Protein AF-A0A6A9T033-F1 (afdb_monomer)

pLDDT: mean 89.32, std 14.04, range [34.78, 98.56]

Sequence (158 aa):
MEAPARTGVEVETGFPGGNARLCEREDGRVRLAPETRDSTREWFYWNAAITATTAGERLIEFGDREVVGPLGPAVCAGEEWSWLGPEARVDASAFRYDFDAGERVRFAFAPPYQRADFERWYDAHASNGRLHRETLTTSECGRSVPLVRIGSGRATSS

Nearest PDB structures (foldseek):
  4b6z-assembly1_A  TM=7.787E-01  e=1.238E-06  Burkholderia cenocepacia
  3k2k-assembly1_A  TM=7.950E-01  e=2.296E-06  Burkholderia mallei ATCC 23344
  4b6z-assembly2_B  TM=7.888E-01  e=2.052E-06  Burkholderia cenocepacia
  4b6z-assembly3_C  TM=7.804E-01  e=6.309E-06  Burkholderia cenocepacia
  4b6z-assembly4_D  TM=7.706E-01  e=6.673E-06  Burkholderia cenocepacia

Structure (mmCIF, N/CA/C/O backbone):
data_AF-A0A6A9T033-F1
#
_entry.id   AF-A0A6A9T033-F1
#
loop_
_atom_site.group_PDB
_atom_site.id
_atom_site.type_symbol
_atom_site.label_atom_id
_atom_site.label_alt_id
_atom_site.label_comp_id
_atom_site.label_asym_id
_atom_site.label_entity_id
_atom_site.label_seq_id
_atom_site.pdbx_PDB_ins_code
_atom_site.Cartn_x
_atom_site.Cartn_y
_atom_site.Cartn_z
_atom_site.occupancy
_atom_site.B_iso_or_equiv
_atom_site.auth_seq_id
_atom_site.auth_comp_id
_atom_site.auth_asym_id
_atom_site.auth_atom_id
_atom_site.pdbx_PDB_model_num
ATOM 1 N N . MET A 1 1 ? -12.309 -28.692 18.032 1.00 37.31 1 MET A N 1
ATOM 2 C CA . MET A 1 1 ? -12.005 -27.460 18.784 1.00 37.31 1 MET A CA 1
ATOM 3 C C . MET A 1 1 ? -11.910 -26.364 17.746 1.00 37.31 1 MET A C 1
ATOM 5 O O . MET A 1 1 ? -10.934 -26.324 17.012 1.00 37.31 1 MET A O 1
ATOM 9 N N . GLU A 1 2 ? -12.998 -25.625 17.562 1.00 34.78 2 GLU A N 1
ATOM 10 C CA . GLU A 1 2 ? -13.096 -24.560 16.563 1.00 34.78 2 GLU A CA 1
ATOM 11 C C . GLU A 1 2 ? -12.364 -23.332 17.105 1.00 34.78 2 GLU A C 1
ATOM 13 O O . GLU A 1 2 ? -12.539 -22.980 18.274 1.00 34.78 2 GLU A O 1
ATOM 18 N N . ALA A 1 3 ? -11.472 -22.744 16.307 1.00 40.19 3 ALA A N 1
ATOM 19 C CA . ALA A 1 3 ? -10.796 -21.511 16.689 1.00 40.19 3 ALA A CA 1
ATOM 20 C C . ALA A 1 3 ? -11.855 -20.415 16.918 1.00 40.19 3 ALA A C 1
ATOM 22 O O . ALA A 1 3 ? -12.835 -20.374 16.172 1.00 40.19 3 ALA A O 1
ATOM 23 N N . PRO A 1 4 ? -11.697 -19.536 17.925 1.00 40.81 4 PRO A N 1
ATOM 24 C CA . PRO A 1 4 ? -12.643 -18.448 18.129 1.00 40.81 4 PRO A CA 1
ATOM 25 C C . PRO A 1 4 ? -12.743 -17.619 16.844 1.00 40.81 4 PRO A C 1
ATOM 27 O O . PRO A 1 4 ? -11.726 -17.315 16.214 1.00 40.81 4 PRO A O 1
ATOM 30 N N . ALA A 1 5 ? -13.970 -17.280 16.443 1.00 48.91 5 ALA A N 1
ATOM 31 C CA . ALA A 1 5 ? -14.210 -16.403 15.307 1.00 48.91 5 ALA A CA 1
ATOM 32 C C . ALA A 1 5 ? -13.413 -15.105 15.510 1.00 48.91 5 ALA A C 1
ATOM 34 O O . ALA A 1 5 ? -13.542 -14.439 16.537 1.00 48.91 5 ALA A O 1
ATOM 35 N N . ARG A 1 6 ? -12.539 -14.771 14.555 1.00 54.66 6 ARG A N 1
ATOM 36 C CA . ARG A 1 6 ? -11.718 -13.556 14.598 1.00 54.66 6 ARG A CA 1
ATOM 37 C C . ARG A 1 6 ? -12.607 -12.348 14.30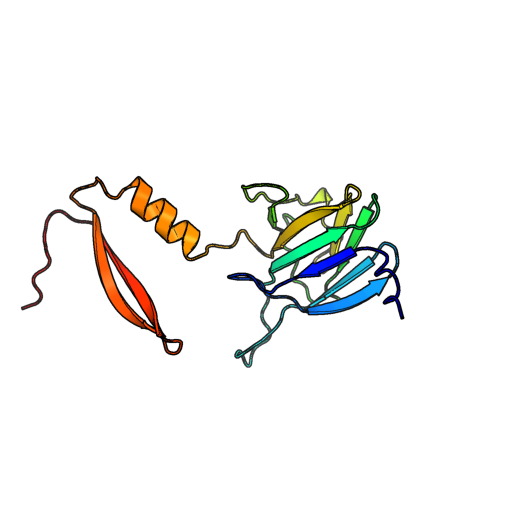6 1.00 54.66 6 ARG A C 1
ATOM 39 O O . ARG A 1 6 ? -12.703 -11.918 13.164 1.00 54.66 6 ARG A O 1
ATOM 46 N N . THR A 1 7 ? -13.287 -11.807 15.307 1.00 58.09 7 THR A N 1
ATOM 47 C CA . THR A 1 7 ? -14.209 -10.681 15.102 1.00 58.09 7 THR A CA 1
ATOM 48 C C . THR A 1 7 ? -13.455 -9.389 14.758 1.00 58.09 7 THR A C 1
ATOM 50 O O . THR A 1 7 ? -12.363 -9.131 15.273 1.00 58.09 7 THR A O 1
ATOM 53 N N . GLY A 1 8 ? -14.005 -8.585 13.845 1.00 79.62 8 GLY A N 1
ATOM 54 C CA . GLY A 1 8 ? -13.635 -7.182 13.629 1.00 79.62 8 GLY A CA 1
ATOM 55 C C . GLY A 1 8 ? -13.033 -6.883 12.253 1.00 79.62 8 GLY A C 1
ATOM 56 O O . GLY A 1 8 ? -13.671 -6.207 11.449 1.00 79.62 8 GLY A O 1
ATOM 57 N N . VAL A 1 9 ? -11.817 -7.371 11.977 1.00 87.50 9 VAL A N 1
ATOM 58 C CA . VAL A 1 9 ? -11.049 -7.144 10.726 1.00 87.50 9 VAL A CA 1
ATOM 59 C C . VAL A 1 9 ? -10.103 -8.327 10.422 1.00 87.50 9 VAL A C 1
ATOM 61 O O . VAL A 1 9 ? -10.204 -9.358 11.046 1.00 87.50 9 VAL A O 1
ATOM 64 N N . GLU A 1 10 ? -9.149 -8.279 9.508 1.00 93.62 10 GLU A N 1
ATOM 65 C CA . GLU A 1 10 ? -8.042 -9.239 9.362 1.00 93.62 10 GLU A CA 1
ATOM 66 C C . GLU A 1 10 ? -6.924 -8.484 8.675 1.00 93.62 10 GLU A C 1
ATOM 68 O O . GLU A 1 10 ? -7.198 -7.792 7.705 1.00 93.62 10 GLU A O 1
ATOM 73 N N . VAL A 1 11 ? -5.695 -8.565 9.185 1.00 95.06 11 VAL A N 1
ATOM 74 C CA . VAL A 1 11 ? -4.575 -7.788 8.648 1.00 95.06 11 VAL A CA 1
ATOM 75 C C . VAL A 1 11 ? -3.549 -8.736 8.054 1.00 95.06 11 VAL A C 1
ATOM 77 O O . VAL A 1 11 ? -3.078 -9.647 8.734 1.00 95.06 11 VAL A O 1
ATOM 80 N N . GLU A 1 12 ? -3.186 -8.501 6.800 1.00 95.88 12 GLU A N 1
ATOM 81 C CA . GLU A 1 12 ? -2.203 -9.287 6.064 1.00 95.88 12 GLU A CA 1
ATOM 82 C C . GLU A 1 12 ? -1.128 -8.396 5.446 1.00 95.88 12 GLU A C 1
ATOM 84 O O . GLU A 1 12 ? -1.406 -7.308 4.940 1.00 95.88 12 GLU A O 1
ATOM 89 N N . THR A 1 13 ? 0.110 -8.891 5.443 1.00 95.62 13 THR A N 1
ATOM 90 C CA . THR A 1 13 ? 1.279 -8.215 4.850 1.00 95.62 13 THR A CA 1
ATOM 91 C C . THR A 1 13 ? 2.191 -9.166 4.071 1.00 95.62 13 THR A C 1
ATOM 93 O O . THR A 1 13 ? 3.233 -8.753 3.563 1.00 95.62 13 THR A O 1
ATOM 96 N N . GLY A 1 14 ? 1.794 -10.438 3.930 1.00 93.50 14 GLY A N 1
ATOM 97 C CA . GLY A 1 14 ? 2.546 -11.516 3.272 1.00 93.50 14 GLY A CA 1
ATOM 98 C C . GLY A 1 14 ? 2.550 -11.455 1.741 1.00 93.50 14 GLY A C 1
ATOM 99 O O . GLY A 1 14 ? 2.493 -12.485 1.079 1.00 93.50 14 GLY A O 1
ATOM 100 N N . PHE A 1 15 ? 2.586 -10.256 1.170 1.00 92.19 15 PHE A N 1
ATOM 101 C CA . PHE A 1 15 ? 2.606 -10.008 -0.270 1.00 92.19 15 PHE A CA 1
ATOM 102 C C . PHE A 1 15 ? 3.765 -9.063 -0.631 1.00 92.19 15 PHE A C 1
ATOM 104 O O . PHE A 1 15 ? 4.321 -8.401 0.254 1.00 92.19 15 PHE A O 1
ATOM 111 N N . PRO A 1 16 ? 4.178 -8.977 -1.913 1.00 91.50 16 PRO A N 1
ATOM 112 C CA . PRO A 1 16 ? 5.259 -8.084 -2.323 1.00 91.50 16 PRO A CA 1
ATOM 113 C C . PRO A 1 16 ? 5.026 -6.652 -1.834 1.00 91.50 16 PRO A C 1
ATOM 115 O O . PRO A 1 16 ? 3.938 -6.114 -1.980 1.00 91.50 16 PRO A O 1
ATOM 118 N N . GLY A 1 17 ? 6.032 -6.032 -1.220 1.00 91.31 17 GLY A N 1
ATOM 119 C CA . GLY A 1 17 ? 5.917 -4.666 -0.701 1.00 91.31 17 GLY A CA 1
ATOM 120 C C . GLY A 1 17 ? 5.020 -4.490 0.531 1.00 91.31 17 GLY A C 1
ATOM 121 O O . GLY A 1 17 ? 4.933 -3.362 1.010 1.00 91.31 17 GLY A O 1
ATOM 122 N N . GLY A 1 18 ? 4.395 -5.547 1.062 1.00 94.88 18 GLY A N 1
ATOM 123 C CA . GLY A 1 18 ? 3.681 -5.504 2.338 1.00 94.88 18 GLY A CA 1
ATOM 124 C C . GLY A 1 18 ? 4.640 -5.208 3.493 1.00 94.88 18 GLY A C 1
ATOM 125 O O . GLY A 1 18 ? 5.742 -5.763 3.546 1.00 94.88 18 GLY A O 1
ATOM 126 N N . ASN A 1 19 ? 4.243 -4.308 4.389 1.00 95.12 19 ASN A N 1
ATOM 127 C CA . ASN A 1 19 ? 5.007 -3.876 5.558 1.00 95.12 19 ASN A CA 1
ATOM 128 C C . ASN A 1 19 ? 4.058 -3.272 6.600 1.00 95.12 19 ASN A C 1
ATOM 130 O O . ASN A 1 19 ? 3.607 -2.146 6.449 1.00 95.12 19 ASN A O 1
ATOM 134 N N . ALA A 1 20 ? 3.730 -4.024 7.638 1.00 94.75 20 ALA A N 1
ATOM 135 C CA . ALA A 1 20 ? 3.035 -3.544 8.825 1.00 94.75 20 ALA A CA 1
ATOM 136 C C . ALA A 1 20 ? 2.969 -4.696 9.825 1.00 94.75 20 ALA A C 1
ATOM 138 O O . ALA A 1 20 ? 2.946 -5.869 9.445 1.00 94.75 20 ALA A O 1
ATOM 139 N N . ARG A 1 21 ? 2.866 -4.351 11.099 1.00 93.12 21 ARG A N 1
ATOM 140 C CA . ARG A 1 21 ? 2.554 -5.270 12.183 1.00 93.12 21 ARG A CA 1
ATOM 141 C C . ARG A 1 21 ? 1.247 -4.838 12.826 1.00 93.12 21 ARG A C 1
ATOM 143 O O . ARG A 1 21 ? 1.089 -3.663 13.148 1.00 93.12 21 ARG A O 1
ATOM 150 N N . LEU A 1 22 ? 0.344 -5.791 13.040 1.00 94.69 22 LEU A N 1
ATOM 151 C CA . LEU A 1 22 ? -0.829 -5.591 13.886 1.00 94.69 22 LEU A CA 1
ATOM 152 C C . LEU A 1 22 ? -0.378 -5.551 15.351 1.00 94.69 22 LEU A C 1
ATOM 154 O O . LEU A 1 22 ? 0.179 -6.527 15.849 1.00 94.69 22 LEU A O 1
ATOM 158 N N . CYS A 1 23 ? -0.588 -4.417 16.012 1.00 93.62 23 CYS A N 1
ATOM 159 C CA . CYS A 1 23 ? -0.238 -4.213 17.417 1.00 93.62 23 CYS A CA 1
ATOM 160 C C . CYS A 1 23 ? -1.429 -4.498 18.333 1.00 93.62 23 CYS A C 1
ATOM 162 O O . CYS A 1 23 ? -1.271 -5.146 19.362 1.00 93.62 23 CYS A O 1
ATOM 164 N N . GLU A 1 24 ? -2.613 -4.017 17.957 1.00 92.81 24 GLU A N 1
ATOM 165 C CA . GLU A 1 24 ? -3.822 -4.105 18.771 1.00 92.81 24 GLU A CA 1
ATOM 166 C C . GLU A 1 24 ? -5.059 -4.124 17.880 1.00 92.81 24 GLU A C 1
ATOM 168 O O . GLU A 1 24 ? -5.047 -3.610 16.753 1.00 92.81 24 GLU A O 1
ATOM 173 N N . ARG A 1 25 ? -6.120 -4.752 18.384 1.00 90.38 25 ARG A N 1
ATOM 174 C CA . ARG A 1 25 ? -7.360 -4.911 17.649 1.00 90.38 25 ARG A CA 1
ATOM 175 C C . ARG A 1 25 ? -8.555 -4.919 18.589 1.00 90.38 25 ARG A C 1
ATOM 177 O O . ARG A 1 25 ? -8.679 -5.811 19.422 1.00 90.38 25 ARG A O 1
ATOM 184 N N . GLU A 1 26 ? -9.421 -3.938 18.397 1.00 86.88 26 GLU A N 1
ATOM 185 C CA . GLU A 1 26 ? -10.641 -3.714 19.167 1.00 86.88 26 GLU A CA 1
ATOM 186 C C . GLU A 1 26 ? -11.805 -3.496 18.190 1.00 86.88 26 GLU A C 1
ATOM 188 O O . GLU A 1 26 ? -11.599 -3.226 17.001 1.00 86.88 26 GLU A O 1
ATOM 193 N N . ASP A 1 27 ? -13.043 -3.607 18.666 1.00 80.12 27 ASP A N 1
ATOM 194 C CA . ASP A 1 27 ? -14.200 -3.280 17.833 1.00 80.12 27 ASP A CA 1
ATOM 195 C C . ASP A 1 27 ? -14.122 -1.810 17.395 1.00 80.12 27 ASP A C 1
ATOM 197 O O . ASP A 1 27 ? -14.020 -0.900 18.215 1.00 80.12 27 ASP A O 1
ATOM 201 N N . GLY A 1 28 ? -14.130 -1.571 16.082 1.00 88.50 28 GLY A N 1
ATOM 202 C CA . GLY A 1 28 ? -14.021 -0.221 15.526 1.00 88.50 28 GLY A CA 1
ATOM 203 C C . GLY A 1 28 ? -12.596 0.330 15.393 1.00 88.50 28 GLY A C 1
ATOM 204 O O . GLY A 1 28 ? -12.442 1.394 14.799 1.00 88.50 28 GLY A O 1
ATOM 205 N N . ARG A 1 29 ? -11.549 -0.354 15.885 1.00 93.81 29 ARG A N 1
ATOM 206 C CA . ARG A 1 29 ? -10.177 0.190 15.914 1.00 93.81 29 ARG A CA 1
ATOM 207 C C . ARG A 1 29 ? -9.097 -0.848 15.609 1.00 93.81 29 ARG A C 1
ATOM 209 O O . ARG A 1 29 ? -9.092 -1.964 16.128 1.00 93.81 29 ARG A O 1
ATOM 216 N N . VAL A 1 30 ? -8.135 -0.451 14.782 1.00 95.38 30 VAL A N 1
ATOM 217 C CA . VAL A 1 30 ? -6.995 -1.272 14.365 1.00 95.38 30 VAL A CA 1
ATOM 218 C C . VAL A 1 30 ? -5.715 -0.475 14.564 1.00 95.38 30 VAL A C 1
ATOM 220 O O . VAL A 1 30 ? -5.513 0.547 13.909 1.00 95.38 30 VAL A O 1
ATOM 223 N N . ARG A 1 31 ? -4.822 -0.964 15.428 1.00 96.62 31 ARG A N 1
ATOM 224 C CA . ARG A 1 31 ? -3.515 -0.339 15.632 1.00 96.62 31 ARG A CA 1
ATOM 225 C C . ARG A 1 31 ? -2.440 -1.081 14.865 1.00 96.62 31 ARG A C 1
ATOM 227 O O . ARG A 1 31 ? -2.187 -2.263 15.115 1.00 96.62 31 ARG A O 1
ATOM 234 N N . LEU A 1 32 ? -1.777 -0.374 13.963 1.00 96.56 32 LEU A N 1
ATOM 235 C CA . LEU A 1 32 ? -0.679 -0.876 13.150 1.00 96.56 32 LEU A CA 1
ATOM 236 C C . LEU A 1 32 ? 0.639 -0.200 13.536 1.00 96.56 32 LEU A C 1
ATOM 238 O O . LEU A 1 32 ? 0.675 0.849 14.168 1.00 96.56 32 LEU A O 1
ATOM 242 N N . ALA A 1 33 ? 1.752 -0.800 13.136 1.00 94.50 33 ALA A N 1
ATOM 243 C CA . ALA A 1 33 ? 3.052 -0.141 13.133 1.00 94.50 33 ALA A CA 1
ATOM 244 C C . ALA A 1 33 ? 3.843 -0.558 11.887 1.00 94.50 33 ALA A C 1
ATOM 246 O O . ALA A 1 33 ? 3.799 -1.739 11.528 1.00 94.50 33 ALA A O 1
ATOM 247 N N . PRO A 1 34 ? 4.597 0.353 11.245 1.00 93.62 34 PRO A N 1
ATOM 248 C CA . PRO A 1 34 ? 5.577 -0.029 10.234 1.00 93.62 34 PRO A CA 1
ATOM 249 C C . PRO A 1 34 ? 6.591 -1.027 10.803 1.00 93.62 34 PRO A C 1
ATOM 251 O O . PRO A 1 34 ? 7.014 -0.910 11.958 1.00 93.62 34 PRO A O 1
ATOM 254 N N . GLU A 1 35 ? 7.017 -1.993 9.994 1.00 89.06 35 GLU A N 1
ATOM 255 C CA . GLU A 1 35 ? 8.089 -2.906 10.389 1.00 89.06 35 GLU A CA 1
ATOM 256 C C . GLU A 1 35 ? 9.433 -2.373 9.904 1.00 89.06 35 GLU A C 1
ATOM 258 O O . GLU A 1 35 ? 9.626 -2.140 8.711 1.00 89.06 35 GLU A O 1
ATOM 263 N N . THR A 1 36 ? 10.399 -2.260 10.811 1.00 79.31 36 THR A N 1
ATOM 264 C CA . THR A 1 36 ? 11.776 -1.877 10.480 1.00 79.31 36 THR A CA 1
ATOM 265 C C . THR A 1 36 ? 12.570 -2.984 9.787 1.00 79.31 36 THR A C 1
ATOM 267 O O . THR A 1 36 ? 13.547 -2.672 9.117 1.00 79.31 36 THR A O 1
ATOM 270 N N . ARG A 1 37 ? 12.123 -4.249 9.855 1.00 77.06 37 ARG A N 1
ATOM 271 C CA . ARG A 1 37 ? 12.782 -5.424 9.241 1.00 77.06 37 ARG A CA 1
ATOM 272 C C . ARG A 1 37 ? 14.308 -5.371 9.412 1.00 77.06 37 ARG A C 1
ATOM 274 O O . ARG A 1 37 ? 14.775 -5.237 10.537 1.00 77.06 37 ARG A O 1
ATOM 281 N N . ASP A 1 38 ? 15.056 -5.435 8.313 1.00 73.12 38 ASP A N 1
AT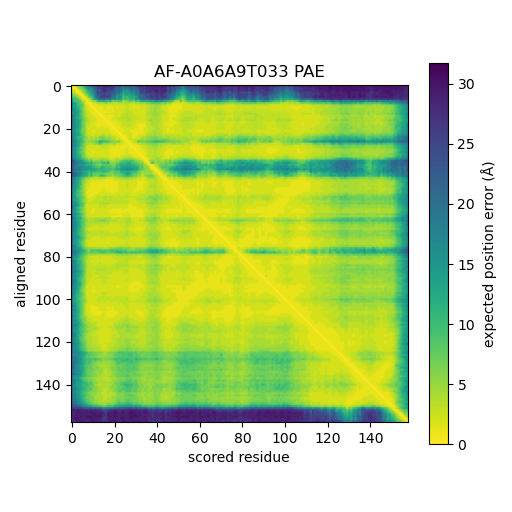OM 282 C CA . ASP A 1 38 ? 16.523 -5.445 8.290 1.00 73.12 38 ASP A CA 1
ATOM 283 C C . ASP A 1 38 ? 17.145 -4.038 8.435 1.00 73.12 38 ASP A C 1
ATOM 285 O O . ASP A 1 38 ? 18.365 -3.883 8.407 1.00 73.12 38 ASP A O 1
ATOM 289 N N . SER A 1 39 ? 16.327 -2.987 8.576 1.00 70.56 39 SER A N 1
ATOM 290 C CA . SER A 1 39 ? 16.788 -1.618 8.816 1.00 70.56 39 SER A CA 1
ATOM 291 C C . SER A 1 39 ? 16.985 -1.362 10.307 1.00 70.56 39 SER A C 1
ATOM 293 O O . SER A 1 39 ? 16.109 -1.607 11.134 1.00 70.56 39 SER A O 1
ATOM 295 N N . THR A 1 40 ? 18.116 -0.750 10.648 1.00 72.81 40 THR A N 1
ATOM 296 C CA . THR A 1 40 ? 18.405 -0.252 12.003 1.00 72.81 40 THR A CA 1
ATOM 297 C C . THR A 1 40 ? 17.732 1.087 12.309 1.00 72.81 40 THR A C 1
ATOM 299 O O . THR A 1 40 ? 17.791 1.561 13.442 1.00 72.81 40 THR A O 1
ATOM 302 N N . ARG A 1 41 ? 17.099 1.716 11.312 1.00 75.38 41 ARG A N 1
ATOM 303 C CA . ARG A 1 41 ? 16.389 2.993 11.450 1.00 75.38 41 ARG A CA 1
ATOM 304 C C . ARG A 1 41 ? 14.895 2.787 11.339 1.00 75.38 41 ARG A C 1
ATOM 306 O O . ARG A 1 41 ? 14.448 2.051 10.456 1.00 75.38 41 ARG A O 1
ATOM 313 N N . GLU A 1 42 ? 14.153 3.498 12.185 1.00 76.38 42 GLU A N 1
ATOM 314 C CA . GLU A 1 42 ? 12.705 3.619 12.069 1.00 76.38 42 GLU A CA 1
ATOM 315 C C . GLU A 1 42 ? 12.311 4.048 10.658 1.00 76.38 42 GLU A C 1
ATOM 317 O O . GLU A 1 42 ? 12.866 4.985 10.084 1.00 76.38 42 GLU A O 1
ATOM 322 N N . TRP A 1 43 ? 11.355 3.315 10.096 1.00 83.31 43 TRP A N 1
ATOM 323 C CA . TRP A 1 43 ? 10.932 3.470 8.716 1.00 83.31 43 TRP A CA 1
ATOM 324 C C . TRP A 1 43 ? 9.491 3.978 8.670 1.00 83.31 43 TRP A C 1
ATOM 326 O O . TRP A 1 43 ? 8.671 3.584 9.502 1.00 83.31 43 TRP A O 1
ATOM 336 N N . PHE A 1 44 ? 9.194 4.885 7.738 1.00 89.25 44 PHE A N 1
ATOM 337 C CA . PHE A 1 44 ? 7.879 5.527 7.612 1.00 89.25 44 PHE A CA 1
ATOM 338 C C . PHE A 1 44 ? 6.914 4.753 6.705 1.00 89.25 44 PHE A C 1
ATOM 340 O O . PHE A 1 44 ? 5.704 4.880 6.847 1.00 89.25 44 PHE A O 1
ATOM 347 N N . TYR A 1 45 ? 7.434 3.970 5.755 1.00 93.69 45 TYR A N 1
ATOM 348 C CA . TYR A 1 45 ? 6.612 3.219 4.807 1.00 93.69 45 TYR A CA 1
ATOM 349 C C . TYR A 1 45 ? 5.883 2.069 5.494 1.00 93.69 45 TYR A C 1
ATOM 351 O O . TYR A 1 45 ? 6.491 1.311 6.243 1.00 93.69 45 TYR A O 1
ATOM 359 N N . TRP A 1 46 ? 4.613 1.911 5.146 1.00 96.38 46 TRP A N 1
ATOM 360 C CA . TRP A 1 46 ? 3.770 0.791 5.528 1.00 96.38 46 TRP A CA 1
ATOM 361 C C . TRP A 1 46 ? 2.837 0.423 4.367 1.00 96.38 46 TRP A C 1
ATOM 363 O O . TRP A 1 46 ? 2.562 1.249 3.493 1.00 96.38 46 TRP A O 1
ATOM 373 N N . ASN A 1 47 ? 2.383 -0.828 4.338 1.00 97.38 47 ASN A N 1
ATOM 374 C CA . ASN A 1 47 ? 1.455 -1.380 3.355 1.00 97.38 47 ASN A CA 1
ATOM 375 C C . ASN A 1 47 ? 0.797 -2.647 3.920 1.00 97.38 47 ASN A C 1
ATOM 377 O O . ASN A 1 47 ? 1.492 -3.625 4.212 1.00 97.38 47 ASN A O 1
ATOM 381 N N . ALA A 1 48 ? -0.523 -2.628 4.073 1.00 97.56 48 ALA A N 1
ATOM 382 C CA . ALA A 1 48 ? -1.298 -3.708 4.667 1.00 97.56 48 ALA A CA 1
ATOM 383 C C . ALA A 1 48 ? -2.603 -3.942 3.903 1.00 97.56 48 ALA A C 1
ATOM 385 O O . ALA A 1 48 ? -3.246 -2.998 3.447 1.00 97.56 48 ALA A O 1
ATOM 386 N N . ALA A 1 49 ? -3.013 -5.203 3.799 1.00 97.25 49 ALA A N 1
ATOM 387 C CA . ALA A 1 49 ? -4.370 -5.561 3.412 1.00 97.25 49 ALA A CA 1
ATOM 388 C C . ALA A 1 49 ? -5.213 -5.737 4.676 1.00 97.25 49 ALA A C 1
ATOM 390 O O . ALA A 1 49 ? -4.788 -6.435 5.597 1.00 97.25 49 ALA A O 1
ATOM 391 N N . ILE A 1 50 ? -6.387 -5.116 4.711 1.00 96.56 50 ILE A N 1
ATOM 392 C CA . ILE A 1 50 ? -7.358 -5.229 5.794 1.00 96.56 50 ILE A CA 1
ATOM 393 C C . ILE A 1 50 ? -8.636 -5.837 5.222 1.00 96.56 50 ILE A C 1
ATOM 395 O O . ILE A 1 50 ? -9.157 -5.339 4.229 1.00 96.56 50 ILE A O 1
ATOM 399 N N . THR A 1 51 ? -9.126 -6.916 5.830 1.00 95.81 51 THR A N 1
ATOM 400 C CA . THR A 1 51 ? -10.416 -7.531 5.477 1.00 95.81 51 THR A CA 1
ATOM 401 C C . THR A 1 51 ? -11.399 -7.356 6.625 1.00 95.81 51 THR A C 1
ATOM 403 O O . THR A 1 51 ? -11.138 -7.860 7.711 1.00 95.81 51 THR A O 1
ATOM 406 N N . ALA A 1 52 ? -12.509 -6.649 6.443 1.00 94.19 52 ALA A N 1
ATOM 407 C CA . ALA A 1 52 ? -13.496 -6.467 7.507 1.00 94.19 52 ALA A CA 1
ATOM 408 C C . ALA A 1 52 ? -14.466 -7.655 7.567 1.00 94.19 52 ALA A C 1
ATOM 410 O O . ALA A 1 52 ? -15.004 -8.070 6.547 1.00 94.19 52 ALA A O 1
ATOM 411 N N . THR A 1 53 ? -14.739 -8.210 8.753 1.00 91.75 53 THR A N 1
ATOM 412 C CA . THR A 1 53 ? -15.749 -9.286 8.888 1.00 91.75 53 THR A CA 1
ATOM 413 C C . THR A 1 53 ? -17.169 -8.746 9.059 1.00 91.75 53 THR A C 1
ATOM 415 O O . THR A 1 53 ? -18.140 -9.491 8.973 1.00 91.75 53 THR A O 1
ATOM 418 N N . THR A 1 54 ? -17.292 -7.453 9.342 1.00 91.94 54 THR A N 1
ATOM 419 C CA . THR A 1 54 ? -18.542 -6.727 9.583 1.00 91.94 54 THR A CA 1
ATOM 420 C C . THR A 1 54 ? -18.420 -5.347 8.961 1.00 91.94 54 THR A C 1
ATOM 422 O O . THR A 1 54 ? -17.317 -4.805 8.912 1.00 91.94 54 THR A O 1
ATOM 425 N N . ALA A 1 55 ? -19.539 -4.787 8.510 1.00 94.38 55 ALA A N 1
ATOM 426 C CA . ALA A 1 55 ? -19.553 -3.455 7.923 1.00 94.38 55 ALA A CA 1
ATOM 427 C C . ALA A 1 55 ? -19.291 -2.349 8.968 1.00 94.38 55 ALA A C 1
ATOM 429 O O . ALA A 1 55 ? -19.328 -2.587 10.186 1.00 94.38 55 ALA A O 1
ATOM 430 N N . GLY A 1 56 ? -19.060 -1.135 8.480 1.00 94.50 56 GLY A N 1
ATOM 431 C CA . GLY A 1 56 ? -18.990 0.096 9.253 1.00 94.50 56 GLY A CA 1
ATOM 432 C C . GLY A 1 56 ? -17.587 0.678 9.371 1.00 94.50 56 GLY A C 1
ATOM 433 O O . GLY A 1 56 ? -16.575 0.044 9.061 1.00 94.50 56 GLY A O 1
ATOM 434 N N . GLU A 1 57 ? -17.538 1.886 9.923 1.00 96.12 57 GLU A N 1
ATOM 435 C CA . GLU A 1 57 ? -16.303 2.640 10.099 1.00 96.12 57 GLU A CA 1
ATO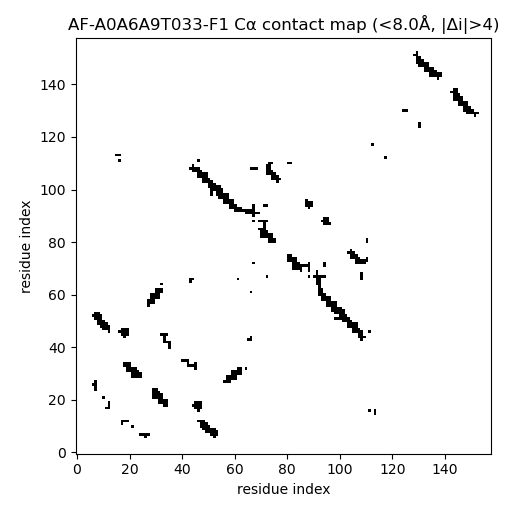M 436 C C . GLU A 1 57 ? -15.307 1.933 11.028 1.00 96.12 57 GLU A C 1
ATOM 438 O O . GLU A 1 57 ? -15.656 1.394 12.086 1.00 96.12 57 GLU A O 1
ATOM 443 N N . ARG A 1 58 ? -14.035 1.940 10.631 1.00 96.31 58 ARG A N 1
ATOM 444 C CA . ARG A 1 58 ? -12.898 1.569 11.470 1.00 96.31 58 ARG A CA 1
ATOM 445 C C . ARG A 1 58 ? -11.914 2.730 11.531 1.00 96.31 58 ARG A C 1
ATOM 447 O O . ARG A 1 58 ? -11.627 3.369 10.520 1.00 96.31 58 ARG A O 1
ATOM 454 N N . LEU A 1 59 ? -11.359 2.954 12.715 1.00 97.69 59 LEU A N 1
ATOM 455 C CA . LEU A 1 59 ? -10.192 3.795 12.935 1.00 97.69 59 LEU A CA 1
ATOM 456 C C . LEU A 1 59 ? -8.930 2.952 12.740 1.00 97.69 59 LEU A C 1
ATOM 458 O O . LEU A 1 59 ? -8.732 1.958 13.441 1.00 97.69 59 LEU A O 1
ATOM 462 N N . ILE A 1 60 ? -8.070 3.358 11.814 1.00 98.06 60 ILE A N 1
ATOM 463 C CA . ILE A 1 60 ? -6.749 2.770 11.614 1.00 98.06 60 ILE A CA 1
ATOM 464 C C . ILE A 1 60 ? -5.723 3.769 12.132 1.00 98.06 60 ILE A C 1
ATOM 466 O O . ILE A 1 60 ? -5.662 4.903 11.659 1.00 98.06 60 ILE A O 1
ATOM 470 N N . GLU A 1 61 ? -4.913 3.349 13.098 1.00 97.56 61 GLU A N 1
ATOM 471 C CA . GLU A 1 61 ? -3.960 4.222 13.784 1.00 97.56 61 GLU A CA 1
ATOM 472 C C . GLU A 1 61 ? -2.568 3.598 13.926 1.00 97.56 61 GLU A C 1
ATOM 474 O O . GLU A 1 61 ? -2.399 2.378 13.920 1.00 97.56 61 GLU A O 1
ATOM 479 N N . PHE A 1 62 ? -1.564 4.455 14.099 1.00 96.94 62 PHE A N 1
ATOM 480 C CA . PHE A 1 62 ? -0.151 4.090 14.178 1.00 96.94 62 PHE A CA 1
ATOM 481 C C . PHE A 1 62 ? 0.501 4.466 15.520 1.00 96.94 62 PHE A C 1
ATOM 483 O O . PHE A 1 62 ? 1.728 4.497 15.642 1.00 96.94 62 PHE A O 1
ATOM 490 N N . GLY A 1 63 ? -0.309 4.726 16.556 1.00 92.38 63 GLY A N 1
ATOM 491 C CA . GLY A 1 63 ? 0.164 5.210 17.856 1.00 92.38 63 GLY A CA 1
ATOM 492 C C . GLY A 1 63 ? 0.894 6.548 17.720 1.00 92.38 63 GLY A C 1
ATOM 493 O O . GLY A 1 63 ? 0.377 7.473 17.104 1.00 92.38 63 GLY A O 1
ATOM 494 N N . ASP A 1 64 ? 2.123 6.624 18.230 1.00 90.56 64 ASP A N 1
ATOM 495 C CA . ASP A 1 64 ? 2.932 7.855 18.212 1.00 90.56 64 ASP A CA 1
ATOM 496 C C . ASP A 1 64 ? 3.660 8.086 16.871 1.00 90.56 64 ASP A C 1
ATOM 498 O O . ASP A 1 64 ? 4.523 8.957 16.757 1.00 90.56 64 ASP A O 1
ATOM 502 N N . ARG A 1 65 ? 3.378 7.271 15.845 1.00 92.12 65 ARG A N 1
ATOM 503 C CA . ARG A 1 65 ? 4.063 7.337 14.550 1.00 92.12 65 ARG A CA 1
ATOM 504 C C . ARG A 1 65 ? 3.279 8.199 13.567 1.00 92.12 65 ARG A C 1
ATOM 506 O O . ARG A 1 65 ? 2.208 7.820 13.103 1.00 92.12 65 ARG A O 1
ATOM 513 N N . GLU A 1 66 ? 3.881 9.316 13.176 1.00 95.31 66 GLU A N 1
ATOM 514 C CA . GLU A 1 66 ? 3.342 10.237 12.174 1.00 95.31 66 GLU A CA 1
ATOM 515 C C . GLU A 1 66 ? 3.597 9.734 10.739 1.00 95.31 66 GLU A C 1
ATOM 517 O O . GLU A 1 66 ? 4.461 10.233 10.019 1.00 95.31 66 GLU A O 1
ATOM 522 N N . VAL A 1 67 ? 2.890 8.675 10.336 1.00 95.88 67 VAL A N 1
ATOM 523 C CA . VAL A 1 67 ? 3.069 7.992 9.038 1.00 95.88 67 VAL A CA 1
ATOM 524 C C . VAL A 1 67 ? 1.840 8.073 8.126 1.00 95.88 67 VAL A C 1
ATOM 526 O O . VAL A 1 67 ? 1.734 7.326 7.153 1.00 95.88 67 VAL A O 1
ATOM 529 N N . VAL A 1 68 ? 0.918 8.993 8.409 1.00 97.56 68 VAL A N 1
ATOM 530 C CA . VAL A 1 68 ? -0.234 9.324 7.562 1.00 97.56 68 VAL A CA 1
ATOM 531 C C . VAL A 1 68 ? -0.031 10.712 6.955 1.00 97.56 68 VAL A C 1
ATOM 533 O O . VAL A 1 68 ? -0.102 11.745 7.630 1.00 97.56 68 VAL A O 1
ATOM 536 N N . GLY A 1 69 ? 0.237 10.731 5.647 1.00 95.62 69 GLY A N 1
ATOM 537 C CA . GLY A 1 69 ? 0.450 11.959 4.885 1.00 95.62 69 GLY A CA 1
ATOM 538 C C . GLY A 1 69 ? -0.798 12.851 4.822 1.00 95.62 69 GLY A C 1
ATOM 539 O O . GLY A 1 69 ? -1.902 12.394 5.110 1.00 95.62 69 GLY A O 1
ATOM 540 N N . PRO A 1 70 ? -0.658 14.126 4.420 1.00 96.31 70 PRO A N 1
ATOM 541 C CA . PRO A 1 70 ? -1.761 15.091 4.408 1.00 96.31 70 PRO A CA 1
ATOM 542 C C . PRO A 1 70 ? -2.906 14.722 3.454 1.00 96.31 70 PRO A C 1
ATOM 544 O O . PRO A 1 70 ? -4.015 15.187 3.660 1.00 96.31 70 PRO A O 1
ATOM 547 N N . LEU A 1 71 ? -2.661 13.878 2.445 1.00 96.50 71 LEU A N 1
ATOM 548 C CA . LEU A 1 71 ? -3.684 13.374 1.516 1.00 96.50 71 LEU A CA 1
ATOM 549 C C . LEU A 1 71 ? -4.387 12.098 2.018 1.00 96.50 71 LEU A C 1
ATOM 551 O O . LEU A 1 71 ? -5.124 11.468 1.261 1.00 96.50 71 LEU A O 1
ATOM 555 N N . GLY A 1 72 ? -4.131 11.693 3.265 1.00 97.62 72 GLY A N 1
ATOM 556 C CA . GLY A 1 72 ? -4.525 10.383 3.772 1.00 97.62 72 GLY A CA 1
ATOM 557 C C . GLY A 1 72 ? -3.655 9.254 3.199 1.00 97.62 72 GLY A C 1
ATOM 558 O O . GLY A 1 72 ? -2.630 9.512 2.557 1.00 97.62 72 GLY A O 1
ATOM 559 N N . PRO A 1 73 ? -4.019 7.989 3.455 1.00 98.00 73 PRO A N 1
ATOM 560 C CA . PRO A 1 73 ? -3.312 6.842 2.897 1.00 98.00 73 PRO A CA 1
ATOM 561 C C . PRO A 1 73 ? -3.606 6.662 1.404 1.00 98.00 73 PRO A C 1
ATOM 563 O O . PRO A 1 73 ? -4.644 7.088 0.890 1.00 98.00 73 PRO A O 1
ATOM 566 N N . ALA A 1 74 ? -2.720 5.951 0.713 1.00 98.12 74 ALA A N 1
ATOM 567 C CA . ALA A 1 74 ? -3.072 5.329 -0.553 1.00 98.12 74 ALA A CA 1
ATOM 568 C C . ALA A 1 74 ? -3.995 4.135 -0.282 1.00 98.12 74 ALA A C 1
ATOM 570 O O . ALA A 1 74 ? -3.735 3.357 0.637 1.00 98.12 74 ALA A O 1
ATOM 571 N N . VAL A 1 75 ? -5.042 3.975 -1.085 1.00 98.12 75 VAL A N 1
ATOM 572 C CA . VAL A 1 75 ? -6.059 2.929 -0.955 1.00 98.12 75 VAL A CA 1
ATOM 573 C C . VAL A 1 75 ? -6.234 2.178 -2.274 1.00 98.12 75 VAL A C 1
ATOM 575 O O . VAL A 1 75 ? -6.139 2.762 -3.352 1.00 98.12 75 VAL A O 1
ATOM 578 N N . CYS A 1 76 ? -6.470 0.871 -2.193 1.00 96.81 76 CYS A N 1
ATOM 579 C CA . CYS A 1 76 ? -6.774 -0.000 -3.323 1.00 96.81 76 CYS A CA 1
ATOM 580 C C . CYS A 1 76 ? -7.816 -1.041 -2.885 1.00 96.81 76 CYS A C 1
ATOM 582 O O . CYS A 1 76 ? -7.475 -2.054 -2.269 1.00 96.81 76 CYS A O 1
ATOM 584 N N . ALA A 1 77 ? -9.085 -0.756 -3.189 1.00 90.50 77 ALA A N 1
ATOM 585 C CA . ALA A 1 77 ? -10.236 -1.648 -2.985 1.00 90.50 77 ALA A CA 1
ATOM 586 C C . ALA A 1 77 ? -10.583 -2.476 -4.248 1.00 90.50 77 ALA A C 1
ATOM 588 O O . ALA A 1 77 ? -11.535 -3.246 -4.262 1.00 90.50 77 ALA A O 1
ATOM 589 N N . GLY A 1 78 ? -9.799 -2.322 -5.321 1.00 87.06 78 GLY A N 1
ATOM 590 C CA . GLY A 1 78 ? -9.951 -3.030 -6.593 1.00 87.06 78 GLY A CA 1
ATOM 591 C C . GLY A 1 78 ? -8.589 -3.260 -7.244 1.00 87.06 78 GLY A C 1
ATOM 592 O O . GLY A 1 78 ? -7.705 -3.869 -6.641 1.00 87.06 78 GLY A O 1
ATOM 593 N N . GLU A 1 79 ? -8.400 -2.756 -8.463 1.00 79.25 79 GLU A N 1
ATOM 594 C CA . GLU A 1 79 ? -7.151 -2.950 -9.220 1.00 79.25 79 GLU A CA 1
ATOM 595 C C . GLU A 1 79 ? -6.205 -1.742 -9.167 1.00 79.25 79 GLU A C 1
ATOM 597 O O . GLU A 1 79 ? -4.985 -1.910 -9.218 1.00 79.25 79 GLU A O 1
ATOM 602 N N . GLU A 1 80 ? -6.749 -0.534 -9.010 1.00 90.62 80 GLU A N 1
ATOM 603 C CA . GLU A 1 80 ? -5.986 0.716 -9.044 1.00 90.62 80 GLU A CA 1
ATOM 604 C C . GLU A 1 80 ? -5.824 1.335 -7.653 1.00 90.62 80 GLU A C 1
ATOM 606 O O . GLU A 1 80 ? -6.619 1.099 -6.739 1.00 90.62 80 GLU A O 1
ATOM 611 N N . TRP A 1 81 ? -4.756 2.119 -7.499 1.00 96.06 81 TRP A N 1
ATOM 612 C CA . TRP A 1 81 ? -4.479 2.882 -6.288 1.00 96.06 81 TRP A CA 1
ATOM 613 C C . TRP A 1 81 ? -4.947 4.322 -6.453 1.00 96.06 81 TRP A C 1
ATOM 615 O O . TRP A 1 81 ? -4.639 4.971 -7.452 1.00 96.06 81 TRP A O 1
ATOM 625 N N . SER A 1 82 ? -5.601 4.849 -5.427 1.00 96.75 82 SER A N 1
ATOM 626 C CA . SER A 1 82 ? -5.930 6.267 -5.298 1.00 96.75 82 SER A CA 1
ATOM 627 C C . SER A 1 82 ? -5.528 6.775 -3.915 1.00 96.75 82 SER A C 1
ATOM 629 O O . SER A 1 82 ? -5.190 5.997 -3.022 1.00 96.75 82 SER A O 1
ATOM 631 N N . TRP A 1 83 ? -5.520 8.092 -3.728 1.00 97.62 83 TRP A N 1
ATOM 632 C CA . TRP A 1 83 ? -5.453 8.670 -2.387 1.00 97.62 83 TRP A CA 1
ATOM 633 C C . TRP A 1 83 ? -6.846 8.638 -1.775 1.00 97.62 83 TRP A C 1
ATOM 635 O O . TRP A 1 83 ? -7.801 9.055 -2.429 1.00 97.62 83 TRP A O 1
ATOM 645 N N . LEU A 1 84 ? -6.953 8.169 -0.532 1.00 97.50 84 LEU A N 1
ATOM 646 C CA . LEU A 1 84 ? -8.235 8.121 0.170 1.00 97.50 84 LEU A CA 1
ATOM 647 C C . LEU A 1 84 ? -8.803 9.528 0.428 1.00 97.50 84 LEU A C 1
ATOM 649 O O . LEU A 1 84 ? -10.016 9.697 0.480 1.00 97.50 84 LEU A O 1
ATOM 653 N N . GLY A 1 85 ? -7.926 10.529 0.533 1.00 97.50 85 GLY A N 1
ATOM 654 C CA . GLY A 1 85 ? -8.284 11.934 0.680 1.00 97.50 85 GLY A CA 1
ATOM 655 C C . GLY A 1 85 ? -8.023 12.477 2.091 1.00 97.50 85 GLY A C 1
ATOM 656 O O . GLY A 1 85 ? -8.009 11.714 3.066 1.00 97.50 85 GLY A O 1
ATOM 657 N N . PRO A 1 86 ? -7.789 13.797 2.223 1.00 97.19 86 PRO A N 1
ATOM 658 C CA . PRO A 1 86 ? -7.558 14.453 3.512 1.00 97.19 86 PRO A CA 1
ATOM 659 C C . PRO A 1 86 ? -8.735 14.333 4.495 1.00 97.19 86 PRO A C 1
ATOM 661 O O . PRO A 1 86 ? -8.533 14.437 5.697 1.00 97.19 86 PRO A O 1
ATOM 664 N N . GLU A 1 87 ? -9.950 14.090 4.018 1.00 97.50 87 GLU A N 1
ATOM 665 C CA . GLU A 1 87 ? -11.183 13.999 4.805 1.00 97.50 87 GLU A CA 1
ATOM 666 C C . GLU A 1 87 ? -11.229 12.725 5.654 1.00 97.50 87 GLU A C 1
ATOM 668 O O . GLU A 1 87 ? -11.796 12.717 6.744 1.00 97.50 87 GLU A O 1
ATOM 673 N N . ALA A 1 88 ? -10.598 11.653 5.171 1.00 97.00 88 ALA A N 1
ATOM 674 C CA . ALA A 1 88 ? -10.447 10.413 5.921 1.00 97.00 88 ALA A CA 1
ATOM 675 C C . ALA A 1 88 ? -9.350 10.511 6.989 1.00 97.00 88 ALA A C 1
ATOM 677 O O . ALA A 1 88 ? -9.300 9.697 7.914 1.00 97.00 88 ALA A O 1
ATOM 678 N N . ARG A 1 89 ? -8.441 11.485 6.866 1.00 97.88 89 ARG A N 1
ATOM 679 C CA . ARG A 1 89 ? -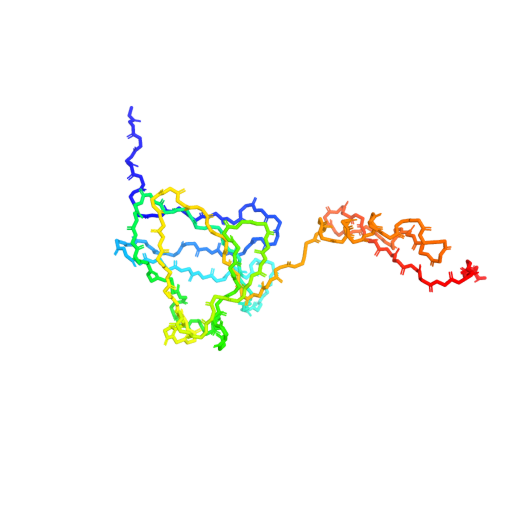7.327 11.678 7.790 1.00 97.88 89 ARG A CA 1
ATOM 680 C C . ARG A 1 89 ? -7.838 12.296 9.087 1.00 97.88 89 ARG A C 1
ATOM 682 O O . ARG A 1 89 ? -8.392 13.389 9.092 1.00 97.88 89 ARG A O 1
ATOM 689 N N . VAL A 1 90 ? -7.580 11.617 10.200 1.00 98.06 90 VAL A N 1
ATOM 690 C CA . VAL A 1 90 ? -7.836 12.172 11.534 1.00 98.06 90 VAL A CA 1
ATOM 691 C C . VAL A 1 90 ? -6.691 13.113 11.900 1.00 98.06 90 VAL A C 1
ATOM 693 O O . VAL A 1 90 ? -6.908 14.287 12.191 1.00 98.06 90 VAL A O 1
ATOM 696 N N . ASP A 1 91 ? -5.460 12.617 11.797 1.00 97.62 91 ASP A N 1
ATOM 697 C CA . ASP A 1 91 ? -4.226 13.357 12.051 1.00 97.62 91 ASP A CA 1
ATOM 698 C C . ASP A 1 91 ? -3.034 12.665 11.355 1.00 97.62 91 ASP A C 1
ATOM 700 O O . ASP A 1 91 ? -3.203 11.943 10.372 1.00 97.62 91 ASP A O 1
ATOM 704 N N . ALA A 1 92 ? -1.802 12.940 11.794 1.00 97.38 92 ALA A N 1
ATOM 705 C CA . ALA A 1 92 ? -0.608 12.361 11.184 1.00 97.38 92 ALA A CA 1
ATOM 706 C C . ALA A 1 92 ? -0.393 10.882 11.534 1.00 97.38 92 ALA A C 1
ATOM 708 O O . ALA A 1 92 ? 0.434 10.240 10.890 1.00 97.38 92 ALA A O 1
ATOM 709 N N . SER A 1 93 ? -1.119 10.332 12.505 1.00 97.69 93 SER A N 1
ATOM 710 C CA . SER A 1 93 ? -0.995 8.947 12.949 1.00 97.69 93 SER A CA 1
ATOM 711 C C . SER A 1 93 ? -2.272 8.131 12.770 1.00 97.69 93 SER A C 1
ATOM 713 O O . SER A 1 93 ? -2.240 6.935 13.054 1.00 97.69 93 SER A O 1
ATOM 715 N N . ALA A 1 94 ? -3.370 8.703 12.266 1.00 98.25 94 ALA A N 1
ATOM 716 C CA . ALA A 1 94 ? -4.612 7.959 12.086 1.00 98.25 94 ALA A CA 1
ATOM 717 C C . ALA A 1 94 ? -5.488 8.411 10.907 1.00 98.25 94 ALA A C 1
ATOM 719 O O . ALA A 1 94 ? -5.495 9.571 10.484 1.00 98.25 94 ALA A O 1
ATOM 720 N N . PHE A 1 95 ? -6.288 7.471 10.401 1.00 98.56 95 PHE A N 1
ATOM 721 C CA . PHE A 1 95 ? -7.328 7.699 9.400 1.00 98.56 95 PHE A CA 1
ATOM 722 C C . PHE A 1 95 ? -8.537 6.782 9.633 1.00 98.56 95 PHE A C 1
ATOM 724 O O . PHE A 1 95 ? -8.445 5.770 10.330 1.00 98.56 95 PHE A O 1
ATOM 731 N N . ARG A 1 96 ? -9.678 7.136 9.043 1.00 98.25 96 ARG A N 1
ATOM 732 C CA . ARG A 1 96 ? -10.920 6.357 9.075 1.00 98.25 96 ARG A CA 1
ATOM 733 C C . ARG A 1 96 ? -11.226 5.751 7.718 1.00 98.25 96 ARG A C 1
ATOM 735 O O . ARG A 1 96 ? -10.904 6.334 6.685 1.00 98.25 96 ARG A O 1
ATOM 742 N N . TYR A 1 97 ? -11.867 4.593 7.734 1.00 97.69 97 TYR A N 1
ATOM 743 C CA . TYR A 1 97 ? -12.401 3.961 6.537 1.00 97.69 97 TYR A CA 1
ATOM 744 C C . TYR A 1 97 ? -13.693 3.221 6.874 1.00 97.69 97 TYR A C 1
ATOM 746 O O . TYR A 1 97 ? -13.740 2.508 7.878 1.00 97.69 97 TYR A O 1
ATOM 754 N N . ASP A 1 98 ? -14.725 3.404 6.055 1.00 96.75 98 ASP A N 1
ATOM 755 C CA . ASP A 1 98 ? -15.990 2.678 6.167 1.00 96.75 98 ASP A CA 1
ATOM 756 C C . ASP A 1 98 ? -15.926 1.429 5.293 1.00 96.75 98 ASP A C 1
ATOM 758 O O . ASP A 1 98 ? -15.729 1.539 4.085 1.00 96.75 98 ASP A O 1
ATOM 762 N N . PHE A 1 99 ? -16.008 0.260 5.928 1.00 96.19 99 PHE A N 1
ATOM 763 C CA . PHE A 1 99 ? -15.899 -1.023 5.249 1.00 96.19 99 PHE A CA 1
ATOM 764 C C . PHE A 1 99 ? -17.271 -1.620 4.960 1.00 96.19 99 PHE A C 1
ATOM 766 O O . PHE A 1 99 ? -18.158 -1.606 5.817 1.00 96.19 99 PHE A O 1
ATOM 773 N N . ASP A 1 100 ? -17.384 -2.311 3.832 1.00 95.81 100 ASP A N 1
ATOM 774 C CA . ASP A 1 100 ? -18.434 -3.307 3.635 1.00 95.81 100 ASP A CA 1
ATOM 775 C C . ASP A 1 100 ? -18.090 -4.629 4.353 1.00 95.81 100 ASP A C 1
ATOM 777 O O . ASP A 1 100 ? -16.931 -4.988 4.588 1.00 95.81 100 ASP A O 1
ATOM 781 N N . ALA A 1 101 ? -19.112 -5.407 4.724 1.00 94.00 101 ALA A N 1
ATOM 782 C CA . ALA A 1 101 ? -18.894 -6.713 5.346 1.00 94.00 101 ALA A CA 1
ATOM 783 C C . ALA A 1 101 ? -18.245 -7.692 4.349 1.00 94.00 101 ALA A C 1
ATOM 785 O O . ALA A 1 101 ? -18.803 -7.980 3.294 1.00 94.00 101 ALA A O 1
ATOM 786 N N . GLY A 1 102 ? -17.085 -8.244 4.709 1.00 93.94 102 GLY A N 1
ATOM 787 C CA . GLY A 1 102 ? -16.283 -9.118 3.849 1.00 93.94 102 GLY A CA 1
ATOM 788 C C . GLY A 1 102 ? -15.370 -8.367 2.878 1.00 93.94 102 GLY A C 1
ATOM 789 O O . GLY A 1 102 ? -14.636 -9.008 2.124 1.00 93.94 102 GLY A O 1
ATOM 790 N N . GLU A 1 103 ? -15.390 -7.033 2.888 1.00 95.94 103 GLU A N 1
ATOM 791 C CA . GLU A 1 103 ? -14.552 -6.225 2.013 1.00 95.94 103 GLU A CA 1
ATOM 792 C C . GLU A 1 103 ? -13.077 -6.381 2.371 1.00 95.94 103 GLU A C 1
ATOM 794 O O . GLU A 1 103 ? -12.692 -6.334 3.543 1.00 95.94 103 GLU A O 1
ATOM 799 N N . ARG A 1 104 ? -12.244 -6.530 1.340 1.00 96.25 104 ARG A N 1
ATOM 800 C CA . ARG A 1 104 ? -10.790 -6.543 1.452 1.00 96.25 104 ARG A CA 1
ATOM 801 C C . ARG A 1 104 ? -10.210 -5.329 0.748 1.00 96.25 104 ARG A C 1
ATOM 803 O O . ARG A 1 104 ? -10.284 -5.228 -0.473 1.00 96.25 104 ARG A O 1
ATOM 810 N N . VAL A 1 105 ? -9.518 -4.487 1.505 1.00 97.69 105 VAL A N 1
ATOM 811 C CA . VAL A 1 105 ? -8.919 -3.248 1.005 1.00 97.69 105 VAL A CA 1
ATOM 812 C C . VAL A 1 105 ? -7.440 -3.209 1.353 1.00 97.69 105 VAL A C 1
ATOM 814 O O . VAL A 1 105 ? -7.033 -3.595 2.450 1.00 97.69 105 VAL A O 1
ATOM 817 N N . ARG A 1 106 ? -6.603 -2.753 0.420 1.00 97.75 106 ARG A N 1
ATOM 818 C CA . ARG A 1 106 ? -5.195 -2.462 0.703 1.00 97.75 106 ARG A CA 1
ATOM 819 C C . ARG A 1 106 ? -5.006 -0.988 0.999 1.00 97.75 106 ARG A C 1
ATOM 821 O O . ARG A 1 106 ? -5.506 -0.141 0.267 1.00 97.75 106 ARG A O 1
ATOM 828 N N . PHE A 1 107 ? -4.210 -0.712 2.019 1.00 98.25 107 PHE A N 1
ATOM 829 C CA . PHE A 1 107 ? -3.792 0.625 2.401 1.00 98.25 107 PHE A CA 1
ATOM 830 C C . PHE A 1 107 ? -2.272 0.692 2.447 1.00 98.25 107 PHE A C 1
ATOM 832 O O . PHE A 1 107 ? -1.618 -0.265 2.866 1.00 98.25 107 PHE A O 1
ATOM 839 N N . ALA A 1 108 ? -1.705 1.820 2.040 1.00 97.88 108 ALA A N 1
ATOM 840 C CA . ALA A 1 108 ? -0.271 2.048 2.099 1.00 97.88 108 ALA A CA 1
ATOM 841 C C . ALA A 1 108 ? 0.058 3.520 2.352 1.00 97.88 108 ALA A C 1
ATOM 843 O O . ALA A 1 108 ? -0.758 4.407 2.105 1.00 97.88 108 ALA A O 1
ATOM 844 N N . PHE A 1 109 ? 1.294 3.779 2.779 1.00 97.12 109 PHE A N 1
ATOM 845 C CA . PHE A 1 109 ? 1.830 5.137 2.901 1.00 97.12 109 PHE A CA 1
ATOM 846 C C . PHE A 1 109 ? 1.730 5.921 1.579 1.00 97.12 109 PHE A C 1
ATOM 848 O O . PHE A 1 109 ? 1.366 7.091 1.564 1.00 97.12 109 PHE A O 1
ATOM 855 N N . ALA A 1 110 ? 2.055 5.261 0.468 1.00 95.56 110 ALA A N 1
ATOM 856 C CA . ALA A 1 110 ? 1.930 5.761 -0.897 1.00 95.56 110 ALA A CA 1
ATOM 857 C C . ALA A 1 110 ? 1.667 4.574 -1.838 1.00 95.56 110 ALA A C 1
ATOM 859 O O . ALA A 1 110 ? 1.969 3.439 -1.443 1.00 95.56 110 ALA A O 1
ATOM 860 N N . PRO A 1 111 ? 1.151 4.794 -3.067 1.00 95.38 111 PRO A N 1
ATOM 861 C CA . PRO A 1 111 ? 0.959 3.712 -4.026 1.00 95.38 111 PRO A CA 1
ATOM 862 C C . PRO A 1 111 ? 2.267 2.922 -4.213 1.00 95.38 111 PRO A C 1
ATOM 864 O O . PRO A 1 111 ? 3.291 3.511 -4.576 1.00 95.38 111 PRO A O 1
ATOM 867 N N . PRO A 1 112 ? 2.285 1.612 -3.917 1.00 94.75 112 PRO A N 1
ATOM 868 C CA . PRO A 1 112 ? 3.487 0.810 -4.041 1.00 94.75 112 PRO A CA 1
ATOM 869 C C . PRO A 1 112 ? 3.828 0.610 -5.517 1.00 94.75 112 PRO A C 1
ATOM 871 O O . PRO A 1 112 ? 2.947 0.385 -6.341 1.00 94.75 112 PRO A O 1
ATOM 874 N N . TYR A 1 113 ? 5.122 0.602 -5.828 1.00 92.62 113 TYR A N 1
ATOM 875 C CA . TYR A 1 113 ? 5.623 0.136 -7.115 1.00 92.62 113 TYR A CA 1
ATOM 876 C C . TYR A 1 113 ? 6.318 -1.208 -6.916 1.00 92.62 113 TYR A C 1
ATOM 878 O O . TYR A 1 113 ? 7.305 -1.319 -6.184 1.00 92.62 113 TYR A O 1
ATOM 886 N N . GLN A 1 114 ? 5.781 -2.249 -7.535 1.00 91.94 114 GLN A N 1
ATOM 887 C CA . GLN A 1 114 ? 6.226 -3.624 -7.374 1.00 91.94 114 GLN A CA 1
ATOM 888 C C . GLN A 1 114 ? 6.858 -4.147 -8.658 1.00 91.94 114 GLN A C 1
ATOM 890 O O . GLN A 1 114 ? 6.777 -3.558 -9.734 1.00 91.94 114 GLN A O 1
ATOM 895 N N . ARG A 1 115 ? 7.478 -5.328 -8.561 1.00 91.38 115 ARG A N 1
ATOM 896 C CA . ARG A 1 115 ? 8.050 -5.987 -9.736 1.00 91.38 115 ARG A CA 1
ATOM 897 C C . ARG A 1 115 ? 7.007 -6.206 -10.835 1.00 91.38 115 ARG A C 1
A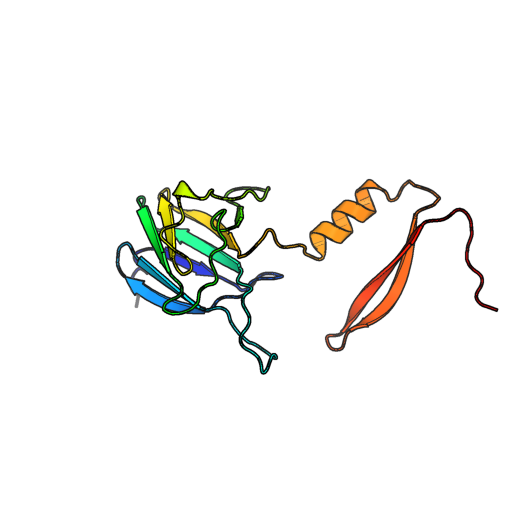TOM 899 O O . ARG A 1 115 ? 7.326 -6.003 -11.997 1.00 91.38 115 ARG A O 1
ATOM 906 N N . ALA A 1 116 ? 5.784 -6.581 -10.473 1.00 92.00 116 ALA A N 1
ATOM 907 C CA . ALA A 1 116 ? 4.709 -6.786 -11.439 1.00 92.00 116 ALA A CA 1
ATOM 908 C C . ALA A 1 116 ? 4.348 -5.501 -12.210 1.00 92.00 116 ALA A C 1
ATOM 910 O O . ALA A 1 116 ? 4.023 -5.583 -13.391 1.00 92.00 116 ALA A O 1
ATOM 911 N N . ASP A 1 117 ? 4.457 -4.323 -11.584 1.00 92.94 117 ASP A N 1
ATOM 912 C CA . ASP A 1 117 ? 4.242 -3.035 -12.257 1.00 92.94 117 ASP A CA 1
ATOM 913 C C . ASP A 1 117 ? 5.320 -2.763 -13.306 1.00 92.94 117 ASP A C 1
ATOM 915 O O . ASP A 1 117 ? 5.012 -2.350 -14.424 1.00 92.94 117 ASP A O 1
ATOM 919 N N . PHE A 1 118 ? 6.578 -3.063 -12.970 1.00 94.25 118 PHE A N 1
ATOM 920 C CA . PHE A 1 118 ? 7.683 -2.992 -13.923 1.00 94.25 118 PHE A CA 1
ATOM 921 C C . PHE A 1 118 ? 7.490 -3.943 -15.107 1.00 94.25 118 PHE A C 1
ATOM 923 O O . PHE A 1 118 ? 7.684 -3.530 -16.247 1.00 94.25 118 PHE A O 1
ATOM 930 N N . GLU A 1 119 ? 7.101 -5.196 -14.852 1.00 94.88 119 GLU A N 1
ATOM 931 C CA . GLU A 1 119 ? 6.863 -6.182 -15.916 1.00 94.88 119 GLU A CA 1
ATOM 932 C C . GLU A 1 119 ? 5.722 -5.733 -16.835 1.00 94.88 119 GLU A C 1
ATOM 934 O O . GLU A 1 119 ? 5.912 -5.654 -18.044 1.00 94.88 119 GLU A O 1
ATOM 939 N N . ARG A 1 120 ? 4.584 -5.306 -16.272 1.00 94.50 120 ARG A N 1
ATOM 940 C CA . ARG A 1 120 ? 3.458 -4.763 -17.047 1.00 94.50 120 ARG A CA 1
ATOM 941 C C . ARG A 1 120 ? 3.868 -3.563 -17.897 1.00 94.50 120 ARG A C 1
ATOM 943 O O . ARG A 1 120 ? 3.479 -3.479 -19.060 1.00 94.50 120 ARG A O 1
ATOM 950 N N . TRP A 1 121 ? 4.635 -2.629 -17.331 1.00 95.31 121 TRP A N 1
ATOM 951 C CA . TRP A 1 121 ? 5.146 -1.491 -18.091 1.00 95.31 121 TRP A CA 1
ATOM 952 C C . TRP A 1 121 ? 6.058 -1.953 -19.228 1.00 95.31 121 TRP A C 1
ATOM 954 O O . TRP A 1 121 ? 5.911 -1.479 -20.351 1.00 95.31 121 TRP A O 1
ATOM 964 N N . TYR A 1 122 ? 6.977 -2.881 -18.964 1.00 95.00 122 TYR A N 1
ATOM 965 C CA . TYR A 1 122 ? 7.905 -3.364 -19.978 1.00 95.00 122 TYR A CA 1
ATOM 966 C C . TYR A 1 122 ? 7.173 -4.082 -21.117 1.00 95.00 122 TYR A C 1
ATOM 968 O O . TYR A 1 122 ? 7.395 -3.753 -22.281 1.00 95.00 122 TYR A O 1
ATOM 976 N N . ASP A 1 123 ? 6.257 -4.992 -20.790 1.00 95.31 123 ASP A N 1
ATOM 977 C CA . ASP A 1 123 ? 5.490 -5.774 -21.763 1.00 95.31 123 ASP A CA 1
ATOM 978 C C . ASP A 1 123 ? 4.631 -4.875 -22.661 1.00 95.31 123 ASP A C 1
ATOM 980 O O . ASP A 1 123 ? 4.602 -5.059 -23.879 1.00 95.31 123 ASP A O 1
ATOM 984 N N . ALA A 1 124 ? 4.020 -3.828 -22.093 1.00 96.38 124 ALA A N 1
ATOM 985 C CA . ALA A 1 124 ? 3.259 -2.834 -22.852 1.00 96.38 124 ALA A CA 1
ATOM 986 C C . ALA A 1 124 ? 4.111 -2.056 -23.878 1.00 96.38 124 ALA A C 1
ATOM 988 O O . ALA A 1 124 ? 3.570 -1.509 -24.838 1.00 96.38 124 ALA A O 1
ATOM 989 N N . HIS A 1 125 ? 5.435 -2.018 -23.702 1.00 95.69 125 HIS A N 1
ATOM 990 C CA . HIS A 1 125 ? 6.369 -1.294 -24.568 1.00 95.69 125 HIS A CA 1
ATOM 991 C C . HIS A 1 125 ? 7.384 -2.211 -25.268 1.00 95.69 125 HIS A C 1
ATOM 993 O O . HIS A 1 125 ? 8.298 -1.711 -25.924 1.00 95.69 125 HIS A O 1
ATOM 999 N N . ALA A 1 126 ? 7.237 -3.536 -25.174 1.00 90.06 126 ALA A N 1
ATOM 1000 C CA . ALA A 1 126 ? 8.225 -4.497 -25.670 1.00 90.06 126 ALA A CA 1
ATOM 1001 C C . ALA A 1 126 ? 8.417 -4.446 -27.199 1.00 90.06 126 ALA A C 1
ATOM 1003 O O . ALA A 1 126 ? 9.474 -4.810 -27.709 1.00 90.06 126 ALA A O 1
ATOM 1004 N N . SER A 1 127 ? 7.417 -3.957 -27.939 1.00 92.31 127 SER A N 1
ATOM 1005 C CA . SER A 1 127 ? 7.492 -3.734 -29.389 1.00 92.31 127 SER A CA 1
ATOM 1006 C C . SER A 1 127 ? 8.294 -2.486 -29.781 1.00 92.31 127 SER A C 1
ATOM 1008 O O . SER A 1 127 ? 8.598 -2.288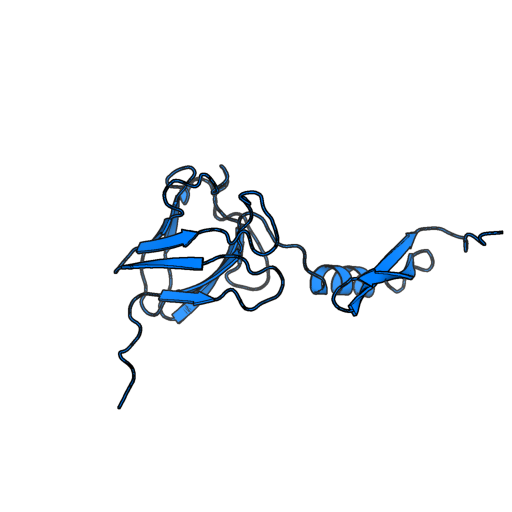 -30.960 1.00 92.31 127 SER A O 1
ATOM 1010 N N . ASN A 1 128 ? 8.668 -1.637 -28.819 1.00 92.00 128 ASN A N 1
ATOM 1011 C CA . ASN A 1 128 ? 9.498 -0.472 -29.077 1.00 92.00 128 ASN A CA 1
ATOM 1012 C C . ASN A 1 128 ? 10.947 -0.912 -29.320 1.00 92.00 128 ASN A C 1
ATOM 1014 O O . ASN A 1 128 ? 11.680 -1.213 -28.383 1.00 92.00 128 ASN A O 1
ATOM 1018 N N . GLY A 1 129 ? 11.392 -0.872 -30.578 1.00 90.31 129 GLY A N 1
ATOM 1019 C CA . GLY A 1 129 ? 12.743 -1.291 -30.977 1.00 90.31 129 GLY A CA 1
ATOM 1020 C C . GLY A 1 129 ? 13.903 -0.490 -30.366 1.00 90.31 129 GLY A C 1
ATOM 1021 O O . GLY A 1 129 ? 15.055 -0.829 -30.614 1.00 90.31 129 GLY A O 1
ATOM 1022 N N . ARG A 1 130 ? 13.625 0.564 -29.588 1.00 92.69 130 ARG A N 1
ATOM 1023 C CA . ARG A 1 130 ? 14.624 1.314 -28.808 1.00 92.69 130 ARG A CA 1
ATOM 1024 C C . ARG A 1 130 ? 14.734 0.843 -27.359 1.00 92.69 130 ARG A C 1
ATOM 1026 O O . ARG A 1 130 ? 15.577 1.360 -26.630 1.00 92.69 130 ARG A O 1
ATOM 1033 N N . LEU A 1 131 ? 13.850 -0.051 -26.920 1.00 93.94 131 LEU A N 1
ATOM 1034 C CA . LEU A 1 131 ? 13.757 -0.524 -25.548 1.00 93.94 131 LEU A CA 1
ATOM 1035 C C . LEU A 1 131 ? 14.441 -1.887 -25.427 1.00 93.94 131 LEU A C 1
ATOM 1037 O O . LEU A 1 131 ? 13.956 -2.896 -25.932 1.00 93.94 131 LEU A O 1
ATOM 1041 N N . HIS A 1 132 ? 15.563 -1.928 -24.718 1.00 91.50 132 HIS A N 1
ATOM 1042 C CA . HIS A 1 132 ? 16.322 -3.155 -24.501 1.00 91.50 132 HIS A CA 1
ATOM 1043 C C . HIS A 1 132 ? 16.386 -3.477 -23.016 1.00 91.50 132 HIS A C 1
ATOM 1045 O O . HIS A 1 132 ? 16.668 -2.602 -22.196 1.00 91.50 132 HIS A O 1
ATOM 1051 N N . ARG A 1 133 ? 16.141 -4.742 -22.673 1.00 92.50 133 ARG A N 1
ATOM 1052 C CA . ARG A 1 133 ? 16.228 -5.240 -21.303 1.00 92.50 133 ARG A CA 1
ATOM 1053 C C . ARG A 1 133 ? 17.371 -6.222 -21.161 1.00 92.50 133 ARG A C 1
ATOM 1055 O O . ARG A 1 133 ? 17.497 -7.166 -21.933 1.00 92.50 133 ARG A O 1
ATOM 1062 N N . GLU A 1 134 ? 18.156 -6.004 -20.123 1.00 93.62 134 GLU A N 1
ATOM 1063 C CA . GLU A 1 134 ? 19.266 -6.847 -19.701 1.00 93.62 134 GLU A CA 1
ATOM 1064 C C . GLU A 1 134 ? 19.136 -7.119 -18.193 1.00 93.62 134 GLU A C 1
ATOM 1066 O O . GLU A 1 134 ? 18.315 -6.510 -17.497 1.00 93.62 134 GLU A O 1
ATOM 1071 N N . THR A 1 135 ? 19.951 -8.032 -17.671 1.00 96.00 135 THR A N 1
ATOM 1072 C CA . THR A 1 135 ? 20.118 -8.211 -16.224 1.00 96.00 135 THR A CA 1
ATOM 1073 C C . THR A 1 135 ? 21.362 -7.450 -15.790 1.00 96.00 135 THR A C 1
ATOM 1075 O O . THR A 1 135 ? 22.452 -7.748 -16.267 1.00 96.00 135 THR A O 1
ATOM 1078 N N . LEU A 1 136 ? 21.205 -6.482 -14.884 1.00 96.19 136 LEU A N 1
ATOM 1079 C CA . LEU A 1 136 ? 22.329 -5.730 -14.322 1.00 96.19 136 LEU A CA 1
ATOM 1080 C C . LEU A 1 136 ? 23.185 -6.619 -13.416 1.00 96.19 136 LEU A C 1
ATOM 1082 O O . LEU A 1 136 ? 24.405 -6.639 -13.519 1.00 96.19 136 LEU A O 1
ATOM 1086 N N . THR A 1 137 ? 22.524 -7.311 -12.488 1.00 96.44 137 THR A N 1
ATOM 1087 C CA . THR A 1 137 ? 23.140 -8.176 -11.477 1.00 96.44 137 THR A CA 1
ATOM 1088 C C . THR A 1 137 ? 22.070 -9.054 -10.812 1.00 96.44 137 THR A C 1
ATOM 1090 O O . THR A 1 137 ? 20.883 -8.974 -11.145 1.00 96.44 137 THR A O 1
ATOM 1093 N N . THR A 1 138 ? 22.480 -9.876 -9.850 1.00 96.25 138 THR A N 1
ATOM 1094 C CA . THR A 1 138 ? 21.600 -10.644 -8.962 1.00 96.25 138 THR A CA 1
ATOM 1095 C C . THR A 1 138 ? 21.665 -10.048 -7.555 1.00 96.25 138 THR A C 1
ATOM 1097 O O . THR A 1 138 ? 22.751 -9.750 -7.066 1.00 96.25 138 THR A O 1
ATOM 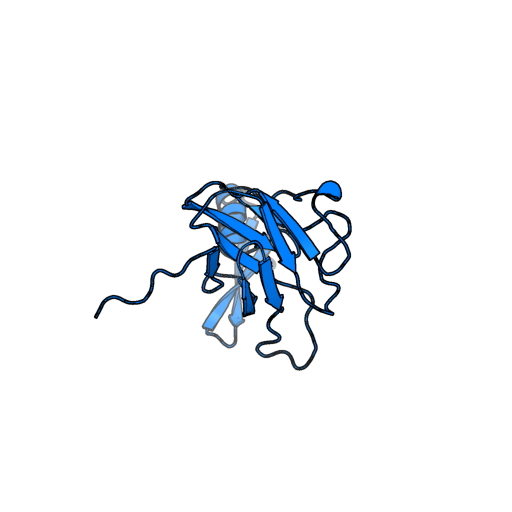1100 N N . SER A 1 139 ? 20.516 -9.834 -6.911 1.00 93.44 139 SER A N 1
ATOM 1101 C CA . SER A 1 139 ? 20.460 -9.336 -5.532 1.00 93.44 139 SER A CA 1
ATOM 1102 C C . SER A 1 139 ? 20.931 -10.388 -4.522 1.00 93.44 139 SER A C 1
ATOM 1104 O O . SER A 1 139 ? 21.004 -11.572 -4.841 1.00 93.44 139 SER A O 1
ATOM 1106 N N . GLU A 1 140 ? 21.171 -9.979 -3.276 1.00 91.25 140 GLU A N 1
ATOM 1107 C CA . GLU A 1 140 ? 21.572 -10.880 -2.179 1.00 91.25 140 GLU A CA 1
ATOM 1108 C C . GLU A 1 140 ? 20.566 -12.020 -1.944 1.00 91.25 140 GLU A C 1
ATOM 1110 O O . GLU A 1 140 ? 20.943 -13.132 -1.591 1.00 91.25 140 GLU A O 1
ATOM 1115 N N . CYS A 1 141 ? 19.280 -11.777 -2.217 1.00 90.25 141 CYS A N 1
ATOM 1116 C CA . CYS A 1 141 ? 18.228 -12.795 -2.154 1.00 90.25 141 CYS A CA 1
ATOM 1117 C C . CYS A 1 141 ? 18.010 -13.539 -3.488 1.00 90.25 141 CYS A C 1
ATOM 1119 O O . CYS A 1 141 ? 16.920 -14.066 -3.710 1.00 90.25 141 CYS A O 1
ATOM 1121 N N . GLY A 1 142 ? 18.968 -13.514 -4.419 1.00 93.31 142 GLY A N 1
ATOM 1122 C CA . GLY A 1 142 ? 18.910 -14.286 -5.664 1.00 93.31 142 GLY A CA 1
ATOM 1123 C C . GLY A 1 142 ? 17.987 -13.730 -6.758 1.00 93.31 142 GLY A C 1
ATOM 1124 O O . GLY A 1 142 ? 17.676 -14.444 -7.707 1.00 93.31 142 GLY A O 1
ATOM 1125 N N . ARG A 1 143 ? 17.514 -12.478 -6.661 1.00 91.00 143 ARG A N 1
ATOM 1126 C CA . ARG A 1 143 ? 16.581 -11.897 -7.649 1.00 91.00 143 ARG A CA 1
ATOM 1127 C C . ARG A 1 143 ? 17.328 -11.148 -8.751 1.00 91.00 143 ARG A C 1
ATOM 1129 O O . ARG A 1 143 ? 18.210 -10.348 -8.455 1.00 91.00 143 ARG A O 1
ATOM 1136 N N . SER A 1 144 ? 16.932 -11.329 -10.013 1.00 94.56 144 SER A N 1
ATOM 1137 C CA . SER A 1 144 ? 17.511 -10.577 -11.136 1.00 94.56 144 SER A CA 1
ATOM 1138 C C . SER A 1 144 ? 17.106 -9.100 -11.103 1.00 94.56 144 SER A C 1
ATOM 1140 O O . SER A 1 144 ? 15.918 -8.754 -11.166 1.00 94.56 144 SER A O 1
ATOM 1142 N N . VAL A 1 145 ? 18.106 -8.223 -11.061 1.00 95.06 145 VAL A N 1
ATOM 1143 C CA . VAL A 1 145 ? 17.935 -6.769 -11.121 1.00 95.06 145 VAL A CA 1
ATOM 1144 C C . VAL A 1 145 ? 17.868 -6.346 -12.592 1.00 95.06 145 VAL A C 1
ATOM 1146 O O . VAL A 1 145 ? 18.829 -6.584 -13.327 1.00 95.06 145 VAL A O 1
ATOM 1149 N N . PRO A 1 146 ? 16.753 -5.758 -13.059 1.00 94.31 146 PRO A N 1
ATOM 1150 C CA . PRO A 1 146 ? 16.588 -5.419 -14.463 1.00 94.31 146 PRO A CA 1
ATOM 1151 C C . PRO A 1 146 ? 17.378 -4.149 -14.804 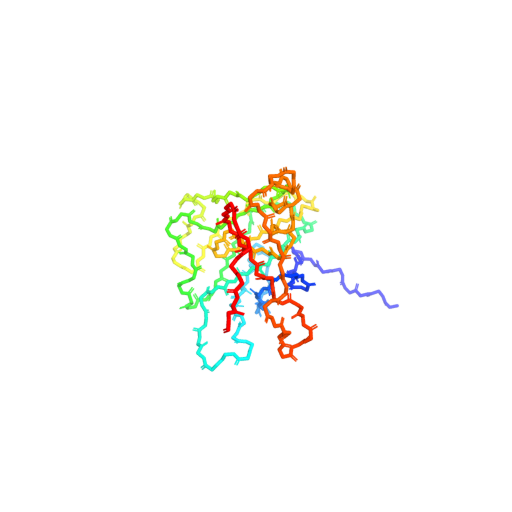1.00 94.31 146 PRO A C 1
ATOM 1153 O O . PRO A 1 146 ? 17.368 -3.179 -14.049 1.00 94.31 146 PRO A O 1
ATOM 1156 N N . LEU A 1 147 ? 18.021 -4.144 -15.970 1.00 94.19 147 LEU A N 1
ATOM 1157 C CA . LEU A 1 147 ? 18.555 -2.956 -16.627 1.00 94.19 147 LEU A CA 1
ATOM 1158 C C . LEU A 1 147 ? 17.707 -2.679 -17.863 1.00 94.19 147 LEU A C 1
ATOM 1160 O O . LEU A 1 147 ? 17.559 -3.552 -18.715 1.00 94.19 147 LEU A O 1
ATOM 1164 N N . VAL A 1 148 ? 17.182 -1.462 -17.976 1.00 94.38 148 VAL A N 1
ATOM 1165 C CA . VAL A 1 148 ? 16.494 -1.002 -19.184 1.00 94.38 148 VAL A CA 1
ATOM 1166 C C . VAL A 1 148 ? 17.353 0.052 -19.864 1.00 94.38 148 VAL A C 1
ATOM 1168 O O . VAL A 1 148 ? 17.688 1.072 -19.264 1.00 94.38 148 VAL A O 1
ATOM 1171 N N . ARG A 1 149 ? 17.709 -0.194 -21.124 1.00 93.12 149 ARG A N 1
ATOM 1172 C CA . ARG A 1 149 ? 18.399 0.759 -21.995 1.00 93.12 149 ARG A CA 1
ATOM 1173 C C . ARG A 1 149 ? 17.401 1.300 -23.011 1.00 93.12 149 ARG A C 1
ATOM 1175 O O . ARG A 1 149 ? 16.679 0.527 -23.636 1.00 93.12 149 ARG A O 1
ATOM 1182 N N . ILE A 1 150 ? 17.383 2.620 -23.175 1.00 93.44 150 ILE A N 1
ATOM 1183 C CA . ILE A 1 150 ? 16.534 3.314 -24.147 1.00 93.44 150 ILE A CA 1
ATOM 1184 C C . ILE A 1 150 ? 17.447 4.029 -25.142 1.00 93.44 150 ILE A C 1
ATOM 1186 O O . ILE A 1 150 ? 18.183 4.935 -24.758 1.00 93.44 150 ILE A O 1
ATOM 1190 N N . GLY A 1 151 ? 17.422 3.631 -26.412 1.00 88.00 151 GLY A N 1
ATOM 1191 C CA . GLY A 1 151 ? 18.254 4.251 -27.443 1.00 88.00 151 GLY A CA 1
ATOM 1192 C C . GLY A 1 151 ? 18.287 3.471 -28.752 1.00 88.00 151 GLY A C 1
ATOM 1193 O O . GLY A 1 151 ? 17.790 2.358 -28.846 1.00 88.00 151 GLY A O 1
ATOM 1194 N N . SER A 1 152 ? 18.871 4.072 -29.785 1.00 70.56 152 SER A N 1
ATOM 1195 C CA . SER A 1 152 ? 18.972 3.501 -31.137 1.00 70.56 152 SER A CA 1
ATOM 1196 C C . SER A 1 152 ? 20.237 2.664 -31.374 1.00 70.56 152 SER A C 1
ATOM 1198 O O . SER A 1 152 ? 20.547 2.348 -32.519 1.00 70.56 152 SER A O 1
ATOM 1200 N N . GLY A 1 153 ? 20.994 2.321 -30.329 1.00 58.62 153 GLY A N 1
ATOM 1201 C CA . GLY A 1 153 ? 22.250 1.590 -30.469 1.00 58.62 153 GLY A CA 1
ATOM 1202 C C . GLY A 1 153 ? 22.575 0.740 -29.249 1.00 58.62 153 GLY A C 1
ATOM 1203 O O . GLY A 1 153 ? 22.409 1.174 -28.109 1.00 58.62 153 GLY A O 1
ATOM 1204 N N . ARG A 1 154 ? 23.093 -0.468 -29.498 1.00 51.81 154 ARG A N 1
ATOM 1205 C CA . ARG A 1 154 ? 23.867 -1.211 -28.501 1.00 51.81 154 ARG A CA 1
ATOM 1206 C C . ARG A 1 154 ? 25.074 -0.351 -28.145 1.00 51.81 154 ARG A C 1
ATOM 1208 O O . ARG A 1 154 ? 25.952 -0.165 -28.982 1.00 51.81 154 ARG A O 1
ATOM 1215 N N . ALA A 1 155 ? 25.134 0.160 -26.920 1.00 51.09 155 ALA A N 1
ATOM 1216 C CA . ALA A 1 155 ? 26.403 0.619 -26.382 1.00 51.09 155 ALA A CA 1
ATOM 1217 C C . ALA A 1 155 ? 27.294 -0.622 -26.232 1.00 51.09 155 ALA A C 1
ATOM 1219 O O . ALA A 1 155 ? 27.138 -1.396 -25.291 1.00 51.09 155 ALA A O 1
ATOM 1220 N N . THR A 1 156 ? 28.169 -0.861 -27.205 1.00 47.28 156 THR A N 1
ATOM 1221 C CA . THR A 1 156 ? 29.294 -1.779 -27.048 1.00 47.28 156 THR A CA 1
ATOM 1222 C C . THR A 1 156 ? 30.239 -1.148 -26.038 1.00 47.28 156 THR A C 1
ATOM 1224 O O . THR A 1 156 ? 30.861 -0.128 -26.327 1.00 47.28 156 THR A O 1
ATOM 1227 N N . SER A 1 157 ? 30.302 -1.709 -24.835 1.00 47.91 157 SER A N 1
ATOM 1228 C CA . SER A 1 157 ? 31.407 -1.458 -23.916 1.00 47.91 157 SER A CA 1
ATOM 1229 C C . SER A 1 157 ? 32.664 -2.085 -24.517 1.00 47.91 157 SER A C 1
ATOM 1231 O O . SER A 1 157 ? 32.725 -3.311 -24.642 1.00 47.91 157 SER A O 1
ATOM 1233 N N . SER A 1 158 ? 33.590 -1.231 -24.956 1.00 37.38 158 SER A N 1
ATOM 1234 C CA . SER A 1 158 ? 34.973 -1.586 -25.292 1.00 37.38 158 SER A CA 1
ATOM 1235 C C . SER A 1 158 ? 35.778 -1.934 -24.046 1.00 37.38 158 SER A C 1
ATOM 1237 O O . SER A 1 158 ? 35.443 -1.390 -22.968 1.00 37.38 158 SER A O 1
#

Mean predicted aligned error: 6.58 Å

Secondary structure (DSSP, 8-state):
-PPPP--S--EE--STT-B-EEEEEETTEEEEE---TT-SS-----EEEEE-SS-EEEEEE-TT-----TT--EEESSSS-EE--TTTB-SSSEEEEEEPTT-EEEEESS----HHHHHHHHHHTTT-TTEEEEEEEE-TTSPEEEEEEESSS-----

Radius of gyration: 19.81 Å; Cα contacts (8 Å, |Δi|>4): 298; chains: 1; bounding box: 54×43×50 Å

Solvent-accessible surface area (backbone atoms only — not comparable to full-atom values): 9130 Å² total; per-residue (Å²): 136,80,77,78,80,73,78,51,51,46,82,48,35,98,51,92,82,37,27,50,38,85,76,48,80,5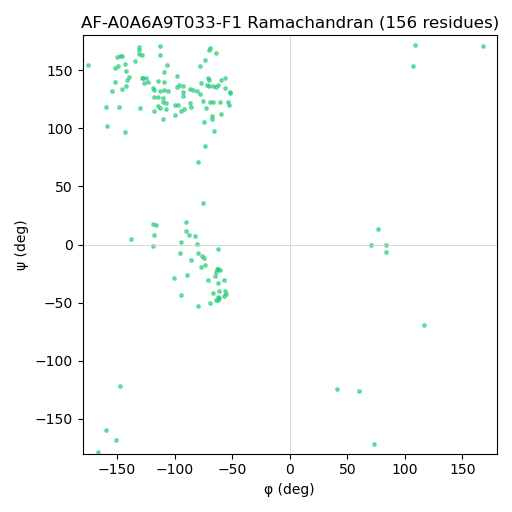1,88,53,36,40,32,38,38,52,56,40,81,96,46,95,54,93,54,65,62,33,20,38,36,39,31,22,67,44,58,49,63,32,40,41,32,31,73,95,40,77,50,33,50,81,47,19,39,16,34,28,76,71,93,60,70,45,66,66,30,46,85,36,32,75,49,42,27,28,33,51,51,74,38,51,60,66,37,59,35,34,40,20,46,52,77,82,87,50,72,68,55,54,49,54,55,45,64,78,45,60,86,39,91,36,59,43,80,48,73,72,50,66,45,98,87,72,44,78,38,79,34,79,48,79,46,96,64,85,81,76,84,127

Foldseek 3Di:
DDDPDPAFKDKDQPDFQAFWDFDDDDHQETEIAGDCVPHPDGDLKHKIKMWTQAWFKHKYFHPPRQNADCQGWWKDQDDDTDRPGNVQDPGSTIGMDTDHRRGIMMTISYPDDGPVNVVVVCVVCVPPPQWDWDFPDADPVGHTDIDIGGGDDDPPDD